Protein AF-A0A945F3Y1-F1 (afdb_monomer)

pLDDT: mean 85.08, std 12.7, range [49.19, 96.81]

Foldseek 3Di:
DPPVVVVVVVVVVVVVVVVVVVVVVVVVVPDDAAEDEDEDQQPPDPPPDPVSVVSLLVVLLVVLVSVVVSVLVVCVVPVPDAAKGWHFYWYAYPVNPDIDTQTHIDGRQLNVLSSDPNSCVVCVVVSSVSSSVSVVVRD

Mean predicted aligned error: 10.05 Å

Secondary structure (DSSP, 8-state):
--SHHHHHHHHHHHHHHHHHHHHHHHHHTS-PPEEEEEEESS-SS---SHHHHHHHHHHHHHHHHHHHHHHHHHHHH-TT--S-EEEEEEEEETTSS-EEEEEEEE-HHHHHHTTSHHHHHHHHHHHHHHHHHHHHHT-

Solvent-accessible surface area (backbone atoms only — not comparable to full-atom values): 8028 Å² total; per-residue (Å²): 138,76,65,65,64,58,54,54,50,50,54,52,51,53,51,50,51,52,52,51,50,54,53,53,54,55,63,68,75,67,78,67,80,48,72,46,80,49,70,34,87,62,74,97,61,85,69,81,43,72,69,52,49,52,50,48,53,56,50,39,53,52,49,25,52,51,52,49,55,51,49,54,52,50,44,69,75,39,78,79,69,72,60,70,46,56,37,40,37,34,41,24,35,76,82,66,82,48,76,48,79,40,77,45,75,41,52,35,69,56,57,60,25,59,76,36,72,67,38,30,72,71,41,49,63,58,54,38,52,56,43,28,54,53,50,66,78,67,111

Radius of gyration: 23.44 Å; Cα contacts (8 Å, |Δi|>4): 138; chains: 1; bounding box: 82×37×42 Å

Structure (mmCIF, N/CA/C/O backbone):
data_AF-A0A945F3Y1-F1
#
_entry.id   AF-A0A945F3Y1-F1
#
loop_
_atom_site.group_PDB
_atom_site.id
_atom_site.type_symbol
_atom_site.label_atom_id
_atom_site.label_alt_id
_atom_site.label_comp_id
_atom_site.label_asym_id
_atom_site.label_entity_id
_atom_site.label_seq_id
_atom_site.pdbx_PDB_ins_code
_atom_site.Cartn_x
_atom_site.Ca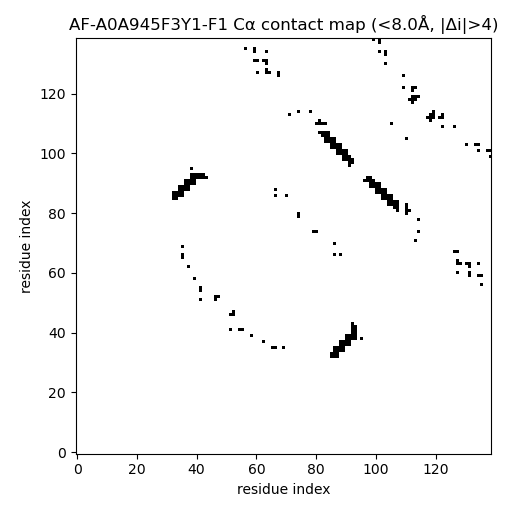rtn_y
_atom_site.Cartn_z
_atom_site.occupancy
_atom_site.B_iso_or_equiv
_atom_site.auth_seq_id
_atom_site.auth_comp_id
_atom_site.auth_asym_id
_atom_site.auth_atom_id
_atom_site.pdbx_PDB_model_num
ATOM 1 N N . MET A 1 1 ? -60.169 -23.697 18.333 1.00 49.19 1 MET A N 1
ATOM 2 C CA . MET A 1 1 ? -59.291 -22.504 18.467 1.00 49.19 1 MET A CA 1
ATOM 3 C C . MET A 1 1 ? -57.777 -22.794 18.587 1.00 49.19 1 MET A C 1
ATOM 5 O O . MET A 1 1 ? -57.032 -21.894 18.944 1.00 49.19 1 MET A O 1
ATOM 9 N N . LYS A 1 2 ? -57.261 -23.991 18.245 1.00 51.34 2 LYS A N 1
ATOM 10 C CA . LYS A 1 2 ? -55.849 -24.371 18.511 1.00 51.34 2 LYS A CA 1
ATOM 11 C C . LYS A 1 2 ? -54.885 -24.220 17.312 1.00 51.34 2 LYS A C 1
ATOM 13 O O . LYS A 1 2 ? -53.676 -24.309 17.493 1.00 51.34 2 LYS A O 1
ATOM 18 N N . ASN A 1 3 ? -55.404 -23.978 16.100 1.00 55.81 3 ASN A N 1
ATOM 19 C CA . ASN A 1 3 ? -54.627 -24.068 14.851 1.00 55.81 3 ASN A CA 1
ATOM 20 C C . ASN A 1 3 ? -53.959 -22.743 14.407 1.00 55.81 3 ASN A C 1
ATOM 22 O O . ASN A 1 3 ? -52.895 -22.758 13.792 1.00 55.81 3 ASN A O 1
ATOM 26 N N . ASN A 1 4 ? -54.517 -21.584 14.786 1.00 58.94 4 ASN A N 1
ATOM 27 C CA . ASN A 1 4 ? -53.983 -20.273 14.375 1.00 58.94 4 ASN A CA 1
ATOM 28 C C . ASN A 1 4 ? -52.629 -19.927 15.020 1.00 58.94 4 ASN A C 1
ATOM 30 O O . ASN A 1 4 ? -51.788 -19.301 14.377 1.00 58.94 4 ASN A O 1
ATOM 34 N N . ASN A 1 5 ? -52.373 -20.374 16.255 1.00 61.00 5 ASN A N 1
ATOM 35 C CA . ASN A 1 5 ? -51.113 -20.068 16.945 1.00 61.00 5 ASN A CA 1
ATOM 36 C C . ASN A 1 5 ? -49.906 -20.798 16.342 1.00 61.00 5 ASN A C 1
ATOM 38 O O . ASN A 1 5 ? -48.830 -20.212 16.258 1.00 61.00 5 ASN A O 1
ATOM 42 N N . ARG A 1 6 ? -50.075 -22.041 15.865 1.00 61.44 6 ARG A N 1
ATOM 43 C CA . ARG A 1 6 ? -48.996 -22.785 15.187 1.00 61.44 6 ARG A CA 1
ATOM 44 C C . ARG A 1 6 ? -48.664 -22.188 13.819 1.00 61.44 6 ARG A C 1
ATOM 46 O O . ARG A 1 6 ? -47.491 -22.051 13.493 1.00 61.44 6 ARG A O 1
ATOM 53 N N . SER A 1 7 ? -49.682 -21.769 13.065 1.00 70.94 7 SER A N 1
ATOM 54 C CA . SER A 1 7 ? -49.510 -21.076 11.779 1.00 70.94 7 SER A CA 1
ATOM 55 C C . SER A 1 7 ? -48.740 -19.757 11.935 1.00 70.94 7 SER A C 1
ATOM 57 O O . SER A 1 7 ? -47.785 -19.503 11.204 1.00 70.94 7 SER A O 1
ATOM 59 N N . ASN A 1 8 ? -49.079 -18.948 12.944 1.00 74.94 8 ASN A N 1
ATOM 60 C CA . ASN A 1 8 ? -48.368 -17.697 13.220 1.00 74.94 8 ASN A CA 1
ATOM 61 C C . ASN A 1 8 ? -46.929 -17.912 13.707 1.00 74.94 8 ASN A C 1
ATOM 63 O O . ASN A 1 8 ? -46.052 -17.121 13.365 1.00 74.94 8 ASN A O 1
ATOM 67 N N . LEU A 1 9 ? -46.669 -18.976 14.472 1.00 83.12 9 LEU A N 1
ATOM 68 C CA . LEU A 1 9 ? -45.312 -19.340 14.882 1.00 83.12 9 LEU A CA 1
ATOM 69 C C . LEU A 1 9 ? -44.455 -19.726 13.666 1.00 83.12 9 LEU A C 1
ATOM 71 O O . LEU A 1 9 ? -43.349 -19.218 13.516 1.00 83.12 9 LEU A O 1
ATOM 75 N N . LEU A 1 10 ? -44.993 -20.550 12.760 1.00 86.19 10 LEU A N 1
ATOM 76 C CA . LEU A 1 10 ? -44.294 -20.976 11.545 1.00 86.19 10 LEU A CA 1
ATOM 77 C C . LEU A 1 10 ? -43.961 -19.783 10.637 1.00 86.19 10 LEU A C 1
ATOM 79 O O . LEU A 1 10 ? -42.833 -19.657 10.176 1.00 86.19 10 LEU A O 1
ATOM 83 N N . LYS A 1 11 ? -44.911 -18.856 10.445 1.00 83.50 11 LYS A N 1
ATOM 84 C CA . LYS A 1 11 ? -44.692 -17.624 9.667 1.00 83.50 11 LYS A CA 1
ATOM 85 C C . LYS A 1 11 ? -43.572 -16.758 10.249 1.00 83.50 11 LYS A C 1
ATOM 87 O O . LYS A 1 11 ? -42.756 -16.239 9.495 1.00 83.50 11 LYS A O 1
ATOM 92 N N . LYS A 1 12 ? -43.503 -16.631 11.579 1.00 87.31 12 LYS A N 1
ATOM 93 C CA . LYS A 1 12 ? -42.428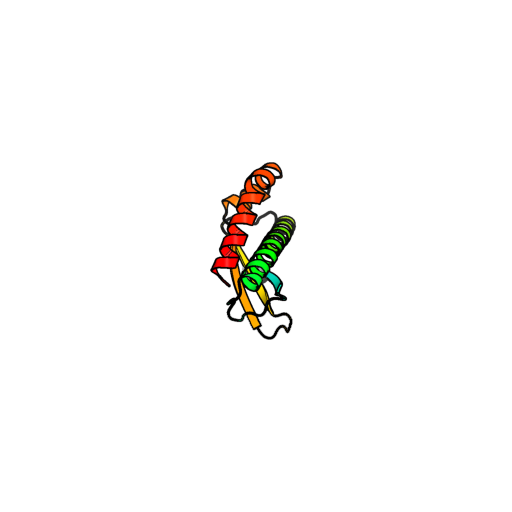 -15.892 12.264 1.00 87.31 12 LYS A CA 1
ATOM 94 C C . LYS A 1 12 ? -41.068 -16.563 12.087 1.00 87.31 12 LYS A C 1
ATOM 96 O O . LYS A 1 12 ? -40.093 -15.866 11.839 1.00 87.31 12 LYS A O 1
ATOM 101 N N . VAL A 1 13 ? -41.009 -17.892 12.175 1.00 89.56 13 VAL A N 1
ATOM 102 C CA . VAL A 1 13 ? -39.772 -18.661 11.962 1.00 89.56 13 VAL A CA 1
ATOM 103 C C . VAL A 1 13 ? -39.287 -18.533 10.518 1.00 89.56 13 VAL A C 1
ATOM 105 O O . VAL A 1 13 ? -38.107 -18.287 10.299 1.00 89.56 13 VAL A O 1
ATOM 108 N N . VAL A 1 14 ? -40.190 -18.622 9.537 1.00 88.00 14 VAL A N 1
ATOM 109 C CA . VAL A 1 14 ? -39.860 -18.434 8.114 1.00 88.00 14 VAL A CA 1
ATOM 110 C C . VAL A 1 14 ? -39.359 -17.014 7.844 1.00 88.00 14 VAL A C 1
ATOM 112 O O . VAL A 1 14 ? -38.366 -16.844 7.144 1.00 88.00 14 VAL A O 1
ATOM 115 N N . LEU A 1 15 ? -39.990 -15.996 8.438 1.00 88.12 15 LEU A N 1
ATOM 116 C CA . LEU A 1 15 ? -39.530 -14.610 8.330 1.00 88.12 15 LEU A CA 1
ATOM 117 C C . LEU A 1 15 ? -38.128 -14.425 8.934 1.00 88.12 15 LEU A C 1
ATOM 119 O O . LEU A 1 15 ? -37.287 -13.768 8.331 1.00 88.12 15 LEU A O 1
ATOM 123 N N . LEU A 1 16 ? -37.862 -15.031 10.094 1.00 88.81 16 LEU A N 1
ATOM 124 C CA . LEU A 1 16 ? -36.544 -15.015 10.738 1.00 88.81 16 LEU A CA 1
ATOM 125 C C . LEU A 1 16 ? -35.475 -15.698 9.880 1.00 88.81 16 LEU A C 1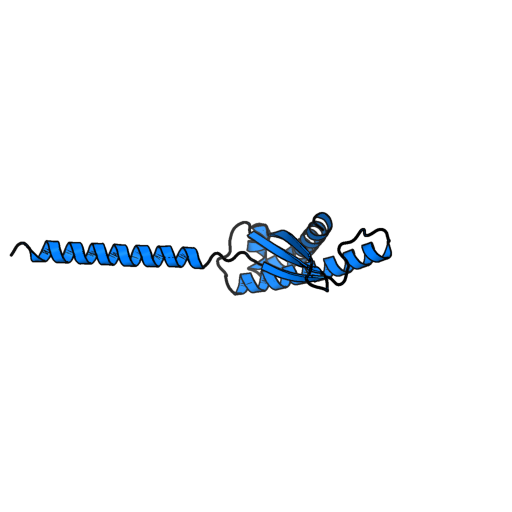
ATOM 127 O O . LEU A 1 16 ? -34.379 -15.166 9.746 1.00 88.81 16 LEU A O 1
ATOM 131 N N . LEU A 1 17 ? -35.805 -16.836 9.268 1.00 88.62 17 LEU A N 1
ATOM 132 C CA . LEU A 1 17 ? -34.927 -17.546 8.336 1.00 88.62 17 LEU A CA 1
ATOM 133 C C . LEU A 1 17 ? -34.612 -16.703 7.099 1.00 88.62 17 LEU A C 1
ATOM 135 O O . LEU A 1 17 ? -33.452 -16.610 6.707 1.00 88.62 17 LEU A O 1
ATOM 139 N N . LEU A 1 18 ? -35.621 -16.042 6.526 1.00 86.00 18 LEU A N 1
ATOM 140 C CA . LEU A 1 18 ? -35.433 -15.132 5.397 1.00 86.00 18 LEU A CA 1
ATOM 141 C C . LEU A 1 18 ? -34.531 -13.953 5.779 1.00 86.00 18 LEU A C 1
ATOM 143 O O . LEU A 1 18 ? -33.571 -13.675 5.069 1.00 86.00 18 LEU A O 1
ATOM 147 N N . LEU A 1 19 ? -34.769 -13.311 6.925 1.00 85.62 19 LEU A N 1
ATOM 148 C CA . LEU A 1 19 ? -33.933 -12.206 7.406 1.00 85.62 19 LEU A CA 1
ATOM 149 C C . LEU A 1 19 ? -32.492 -12.647 7.691 1.00 85.62 19 LEU A C 1
ATOM 151 O O . LEU A 1 19 ? -31.561 -11.960 7.277 1.00 85.62 19 LEU A O 1
ATOM 155 N N . ALA A 1 20 ? -32.301 -13.800 8.338 1.00 83.62 20 ALA A N 1
ATOM 156 C CA . ALA A 1 20 ? -30.978 -14.359 8.600 1.00 83.62 20 ALA A CA 1
ATOM 157 C C . ALA A 1 20 ? -30.240 -14.683 7.295 1.00 83.62 20 ALA A C 1
ATOM 159 O O . ALA A 1 20 ? -29.077 -14.322 7.151 1.00 83.62 20 ALA A O 1
ATOM 160 N N . SER A 1 21 ? -30.927 -15.282 6.315 1.00 78.00 21 SER A N 1
ATOM 161 C CA . SER A 1 21 ? -30.335 -15.587 5.010 1.00 78.00 21 SER A CA 1
ATOM 162 C C . SER A 1 21 ? -29.931 -14.321 4.246 1.00 78.00 21 SER A C 1
ATOM 164 O O . SER A 1 21 ? -28.808 -14.244 3.756 1.00 78.00 21 SER A O 1
ATOM 166 N N . SER A 1 22 ? -30.778 -13.287 4.222 1.00 75.06 22 SER A N 1
ATOM 167 C CA . SER A 1 22 ? -30.469 -11.998 3.590 1.00 75.06 22 SER A CA 1
ATOM 168 C C . SER A 1 22 ? -29.308 -11.279 4.280 1.00 75.06 22 SER A C 1
ATOM 170 O O . SER A 1 22 ? -28.458 -10.697 3.609 1.00 75.06 22 SER A O 1
ATOM 172 N N . PHE A 1 23 ? -29.237 -11.349 5.614 1.00 74.06 23 PHE A N 1
ATOM 173 C CA . PHE A 1 23 ? -28.124 -10.794 6.383 1.00 74.06 23 PHE A CA 1
ATOM 174 C C . PHE A 1 23 ? -26.812 -11.530 6.084 1.00 74.06 23 PHE A C 1
ATOM 176 O O . PHE A 1 23 ? -25.792 -10.885 5.852 1.00 74.06 23 PHE A O 1
ATOM 183 N N . SER A 1 24 ? -26.841 -12.865 6.004 1.00 66.88 24 SER A N 1
ATOM 184 C CA . SER A 1 24 ? -25.683 -13.671 5.606 1.00 66.88 24 SER A CA 1
ATOM 185 C C . SER A 1 24 ? -25.216 -13.347 4.187 1.00 66.88 24 SER A C 1
ATOM 187 O O . SER A 1 24 ? -24.031 -13.098 3.997 1.00 66.88 24 SER A O 1
ATOM 189 N N . TYR A 1 25 ? -26.121 -13.283 3.202 1.00 61.19 25 TYR A N 1
ATOM 190 C CA . TYR A 1 25 ? -25.763 -12.931 1.820 1.00 61.19 25 TYR A CA 1
ATOM 191 C C . TYR A 1 25 ? -25.148 -11.532 1.709 1.00 61.19 25 TYR A C 1
ATOM 193 O O . TYR A 1 25 ? -24.173 -11.363 0.979 1.00 61.19 25 TYR A O 1
ATOM 201 N N . GLY A 1 26 ? -25.655 -10.559 2.476 1.00 59.12 26 GLY A N 1
ATOM 202 C CA . GLY A 1 26 ? -25.073 -9.220 2.549 1.00 59.12 26 GLY A CA 1
ATOM 203 C C . GLY A 1 26 ? -23.601 -9.252 2.963 1.00 59.12 26 GLY A C 1
ATOM 204 O O . GLY A 1 26 ? -22.781 -8.630 2.299 1.00 59.12 26 GLY A O 1
ATOM 205 N N . GLN A 1 27 ? -23.238 -10.036 3.983 1.00 54.56 27 GLN A N 1
ATOM 206 C CA . GLN A 1 27 ? -21.850 -10.146 4.461 1.00 54.56 27 GLN A CA 1
ATOM 207 C C . GLN A 1 27 ? -20.885 -10.708 3.396 1.00 54.56 27 GLN A C 1
ATOM 209 O O . GLN A 1 27 ? -19.734 -10.284 3.336 1.00 54.56 27 GLN A O 1
ATOM 214 N N . PHE A 1 28 ? -21.343 -11.610 2.518 1.00 52.94 28 PHE A N 1
ATOM 215 C CA . PHE A 1 28 ? -20.492 -12.218 1.484 1.00 52.94 28 PHE A CA 1
ATOM 216 C C . PHE A 1 28 ? -20.196 -11.294 0.293 1.00 52.94 28 PHE A C 1
ATOM 218 O O . PHE A 1 28 ? -19.165 -11.452 -0.354 1.00 52.94 28 PHE A O 1
ATOM 225 N N . THR A 1 29 ? -21.050 -10.309 -0.001 1.00 50.47 29 THR A N 1
ATOM 226 C CA . THR A 1 29 ? -20.863 -9.404 -1.152 1.00 50.47 29 THR A CA 1
ATOM 227 C C . THR A 1 29 ? -19.892 -8.238 -0.920 1.00 50.47 29 THR A C 1
ATOM 229 O O . THR A 1 29 ? -19.571 -7.536 -1.878 1.00 50.47 29 THR A O 1
ATOM 232 N N . PHE A 1 30 ? -19.403 -8.017 0.308 1.00 52.06 30 PHE A N 1
ATOM 233 C CA . PHE A 1 30 ? -18.578 -6.841 0.641 1.00 52.06 30 PHE A CA 1
ATOM 234 C C . PHE A 1 30 ? -17.068 -7.089 0.708 1.00 52.06 30 PHE A C 1
ATOM 236 O O . PHE A 1 30 ? -16.314 -6.119 0.752 1.00 52.06 30 PHE A O 1
ATOM 243 N N . PHE A 1 31 ? -16.596 -8.339 0.689 1.00 58.84 31 PHE A N 1
ATOM 244 C CA . PHE A 1 31 ? -15.157 -8.605 0.737 1.00 58.84 31 PHE A CA 1
ATOM 245 C C . PHE A 1 31 ? -14.544 -8.522 -0.665 1.00 58.84 31 PHE A C 1
ATOM 247 O O . PHE A 1 31 ? -14.269 -9.535 -1.308 1.00 58.84 31 PHE A O 1
ATOM 254 N N . LYS A 1 32 ? -14.362 -7.297 -1.168 1.00 70.12 32 LYS A N 1
ATOM 255 C CA . LYS A 1 32 ? -13.435 -7.062 -2.278 1.00 70.12 32 LYS A CA 1
ATOM 256 C C . LYS A 1 32 ? -12.023 -6.902 -1.713 1.00 70.12 32 LYS A C 1
ATOM 258 O O . LYS A 1 32 ? -11.866 -6.167 -0.738 1.00 70.12 32 LYS A O 1
ATOM 263 N N . PRO A 1 33 ? -11.012 -7.571 -2.291 1.00 79.56 33 PRO A N 1
ATOM 264 C CA . PRO A 1 33 ? -9.632 -7.307 -1.920 1.00 79.56 33 PRO A CA 1
ATOM 265 C C . PRO A 1 33 ? -9.287 -5.847 -2.233 1.00 79.56 33 PRO A C 1
ATOM 267 O O . PRO A 1 33 ? -9.773 -5.281 -3.214 1.00 79.56 33 PRO A O 1
ATOM 270 N N . TYR A 1 34 ? -8.451 -5.244 -1.394 1.00 89.25 34 TYR A N 1
ATOM 271 C CA . TYR A 1 34 ? -7.879 -3.932 -1.670 1.00 89.25 34 TYR A CA 1
ATOM 272 C C . TYR A 1 34 ? -6.938 -4.055 -2.867 1.00 89.25 34 TYR A C 1
ATOM 274 O O . TYR A 1 34 ? -6.028 -4.879 -2.844 1.00 89.25 34 TYR A O 1
ATOM 282 N N . GLU A 1 35 ? -7.166 -3.270 -3.913 1.00 92.81 35 GLU A N 1
ATOM 283 C CA . GLU A 1 35 ? -6.476 -3.376 -5.199 1.00 92.81 35 GLU A CA 1
ATOM 284 C C . GLU A 1 35 ? -6.080 -1.992 -5.701 1.00 92.81 35 GLU A C 1
ATOM 286 O O . GLU A 1 35 ? -6.919 -1.097 -5.811 1.00 92.81 35 GLU A O 1
ATOM 291 N N . VAL A 1 36 ? -4.801 -1.840 -6.040 1.00 92.81 36 VAL A N 1
ATOM 292 C CA . VAL A 1 36 ? -4.260 -0.647 -6.695 1.00 92.81 36 VAL A CA 1
ATOM 293 C C . VAL A 1 36 ? -3.583 -1.080 -7.989 1.00 92.81 36 VAL A C 1
ATOM 295 O O . VAL A 1 36 ? -2.766 -1.997 -7.994 1.00 92.81 36 VAL A O 1
ATOM 298 N N . GLU A 1 37 ? -3.964 -0.454 -9.098 1.00 91.81 37 GLU A N 1
ATOM 299 C CA . GLU A 1 37 ? -3.447 -0.780 -10.425 1.00 91.81 37 GLU A CA 1
ATOM 300 C C . GLU A 1 37 ? -2.605 0.369 -10.963 1.00 91.81 37 GLU A C 1
ATOM 302 O O . GLU A 1 37 ? -3.062 1.513 -10.990 1.00 91.81 37 GLU A O 1
ATOM 307 N N . VAL A 1 38 ? -1.403 0.052 -11.435 1.00 89.19 38 VAL A N 1
ATOM 308 C CA . VAL A 1 38 ? -0.481 1.032 -12.010 1.00 89.19 38 VAL A CA 1
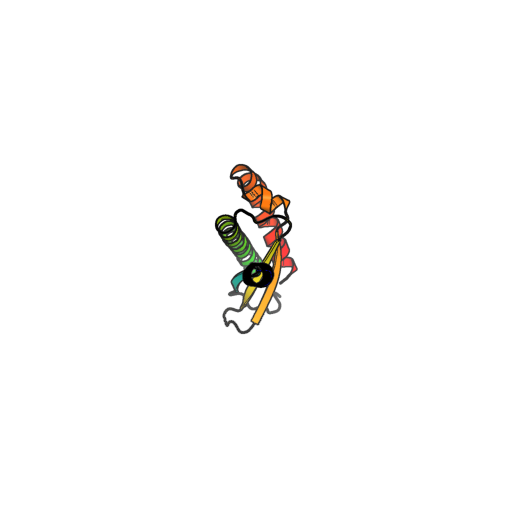ATOM 309 C C . VAL A 1 38 ? 0.157 0.465 -13.276 1.00 89.19 38 VAL A C 1
ATOM 311 O O . VAL A 1 38 ? 0.199 -0.748 -13.495 1.00 89.19 38 VAL A O 1
ATOM 314 N N . THR A 1 39 ? 0.617 1.349 -14.155 1.00 86.56 39 THR A N 1
ATOM 315 C CA . THR A 1 39 ? 1.317 0.969 -15.390 1.00 86.56 39 THR A CA 1
ATOM 316 C C . THR A 1 39 ? 2.771 1.404 -15.268 1.00 86.56 39 THR A C 1
ATOM 318 O O . THR A 1 39 ? 3.019 2.556 -14.931 1.00 86.56 39 THR A O 1
ATOM 321 N N . SER A 1 40 ? 3.708 0.488 -15.512 1.00 80.69 40 SER A N 1
ATOM 322 C CA . SER A 1 40 ? 5.139 0.786 -15.571 1.00 80.69 40 SER A CA 1
ATOM 323 C C . SER A 1 40 ? 5.568 1.029 -17.007 1.00 80.69 40 SER A C 1
ATOM 325 O O . SER A 1 40 ? 5.223 0.266 -17.921 1.00 80.69 40 SER A O 1
ATOM 327 N N . ASP A 1 41 ? 6.367 2.073 -17.189 1.00 72.94 41 ASP A N 1
ATOM 328 C CA . ASP A 1 41 ? 7.019 2.355 -18.461 1.00 72.94 41 ASP A CA 1
ATOM 329 C C . ASP A 1 41 ? 8.310 1.537 -18.630 1.00 72.94 41 ASP A C 1
ATOM 331 O O . ASP A 1 41 ? 8.827 1.410 -19.747 1.00 72.94 41 ASP A O 1
ATOM 335 N N . ILE A 1 42 ? 8.798 0.906 -17.555 1.00 71.00 42 ILE A N 1
ATOM 336 C CA . ILE A 1 42 ? 9.958 0.018 -17.580 1.00 71.00 42 ILE A CA 1
ATOM 337 C C . ILE A 1 42 ? 9.531 -1.374 -18.065 1.00 71.00 42 ILE A C 1
ATOM 339 O O . ILE A 1 42 ? 8.626 -2.002 -17.508 1.00 71.00 42 ILE A O 1
ATOM 343 N N . PRO A 1 43 ? 10.184 -1.917 -19.106 1.00 64.25 43 PRO A N 1
ATOM 344 C CA . PRO A 1 43 ? 9.941 -3.290 -19.514 1.00 64.25 43 PRO A CA 1
ATOM 345 C C . PRO A 1 43 ? 10.382 -4.256 -18.405 1.00 64.25 43 PRO A C 1
ATOM 347 O O . PRO A 1 43 ? 11.502 -4.157 -17.914 1.00 64.25 43 PRO A O 1
ATOM 350 N N . PHE A 1 44 ? 9.549 -5.257 -18.090 1.00 63.69 44 PHE A N 1
ATOM 351 C CA . PHE A 1 44 ? 9.846 -6.367 -17.158 1.00 63.69 44 PHE A CA 1
ATOM 352 C C . PHE A 1 44 ? 10.958 -7.329 -17.650 1.00 63.69 44 PHE A C 1
ATOM 354 O O . PHE A 1 44 ? 10.856 -8.549 -17.501 1.00 63.69 44 PHE A O 1
ATOM 361 N N . GLY A 1 45 ? 11.957 -6.818 -18.370 1.00 62.34 45 GLY A N 1
ATOM 362 C CA . GLY A 1 45 ? 13.119 -7.552 -18.860 1.00 62.34 45 GLY A CA 1
ATOM 363 C C . GLY A 1 45 ? 14.280 -7.508 -17.869 1.00 62.34 45 GLY A C 1
ATOM 364 O O . GLY A 1 45 ? 14.192 -6.903 -16.807 1.00 62.34 45 GLY A O 1
ATOM 365 N N . SER A 1 46 ? 15.393 -8.153 -18.218 1.00 57.22 46 SER A N 1
ATOM 366 C CA . SER A 1 46 ? 16.591 -8.141 -17.380 1.00 57.22 46 SER A CA 1
ATOM 367 C C . SER A 1 46 ? 17.127 -6.711 -17.236 1.00 57.22 46 SER A C 1
ATOM 369 O O . SER A 1 46 ? 17.601 -6.137 -18.217 1.00 57.22 46 SER A O 1
ATOM 371 N N . LEU A 1 47 ? 17.073 -6.164 -16.018 1.00 62.72 47 LEU A N 1
ATOM 372 C CA . LEU A 1 47 ? 17.617 -4.857 -15.620 1.00 62.72 47 LEU A CA 1
ATOM 373 C C . LEU A 1 47 ? 19.154 -4.899 -15.588 1.00 62.72 47 LEU A C 1
ATOM 375 O O . LEU A 1 47 ? 19.790 -4.775 -14.540 1.00 62.72 47 LEU A O 1
ATOM 379 N N . THR A 1 48 ? 19.767 -5.168 -16.739 1.00 64.75 48 THR A N 1
ATOM 380 C CA . THR A 1 48 ? 21.218 -5.366 -16.863 1.00 64.75 48 THR A CA 1
ATOM 381 C C . THR A 1 48 ? 21.995 -4.059 -16.818 1.00 64.75 48 THR A C 1
ATOM 383 O O . THR A 1 48 ? 23.210 -4.094 -16.643 1.00 64.75 48 THR A O 1
ATOM 386 N N . SER A 1 49 ? 21.325 -2.917 -17.004 1.00 75.44 49 SER A N 1
ATOM 387 C CA . SER A 1 49 ? 21.958 -1.602 -16.959 1.00 75.44 49 SER A CA 1
ATOM 388 C C . SER A 1 49 ? 21.677 -0.886 -15.637 1.00 75.44 49 SER A C 1
ATOM 390 O O . SER A 1 49 ? 20.577 -0.953 -15.090 1.00 75.44 49 SER A O 1
ATOM 392 N N . GLU A 1 50 ? 22.675 -0.151 -15.149 1.00 79.19 50 GLU A N 1
ATOM 393 C CA . GLU A 1 50 ? 22.554 0.729 -13.980 1.00 79.19 50 GLU A CA 1
ATOM 394 C C . GLU A 1 50 ? 21.446 1.779 -14.174 1.00 79.19 50 GLU A C 1
ATOM 396 O O . GLU A 1 50 ? 20.703 2.092 -13.248 1.00 79.19 50 GLU A O 1
ATOM 401 N N . ILE A 1 51 ? 21.272 2.265 -15.407 1.00 81.88 51 ILE A N 1
ATOM 402 C CA . ILE A 1 51 ? 20.230 3.235 -15.766 1.00 81.88 51 ILE A CA 1
ATOM 403 C C . ILE A 1 51 ? 18.834 2.642 -15.550 1.00 81.88 51 ILE A C 1
ATOM 405 O O . ILE A 1 51 ? 17.951 3.327 -15.034 1.00 81.88 51 ILE A O 1
ATOM 409 N N . ASP A 1 52 ? 18.623 1.380 -15.923 1.00 80.75 52 ASP A N 1
ATOM 410 C CA . ASP A 1 52 ? 17.326 0.724 -15.749 1.00 80.75 52 ASP A CA 1
ATOM 411 C C . ASP A 1 52 ? 17.034 0.449 -14.269 1.00 80.75 52 ASP A C 1
ATOM 413 O O . ASP A 1 52 ? 15.902 0.632 -13.825 1.00 80.75 52 ASP A O 1
ATOM 417 N N . GLN A 1 53 ? 18.056 0.105 -13.480 1.00 81.88 53 GLN A N 1
ATOM 418 C CA . GLN A 1 53 ? 17.928 -0.049 -12.026 1.00 81.88 53 GLN A CA 1
ATOM 419 C C . GLN A 1 53 ? 17.590 1.282 -11.338 1.00 81.88 53 GLN A C 1
ATOM 421 O O . GLN A 1 53 ? 16.708 1.327 -10.481 1.00 81.88 53 GLN A O 1
ATOM 426 N N . MET A 1 54 ? 18.230 2.383 -11.748 1.00 85.69 54 MET A N 1
ATOM 427 C CA . MET A 1 54 ? 17.904 3.724 -11.249 1.00 85.69 54 MET A CA 1
ATOM 428 C C . MET A 1 54 ? 16.470 4.129 -11.602 1.00 85.69 54 MET A C 1
ATOM 430 O O . MET A 1 54 ? 15.752 4.646 -10.748 1.00 85.69 54 MET A O 1
ATOM 434 N N . ARG A 1 55 ? 16.031 3.877 -12.841 1.00 86.62 55 ARG A N 1
ATOM 435 C CA . ARG A 1 55 ? 14.648 4.144 -13.267 1.00 86.62 55 ARG A CA 1
ATOM 436 C C . ARG A 1 55 ? 13.647 3.344 -12.446 1.00 86.62 55 ARG A C 1
ATOM 438 O O . ARG A 1 55 ? 12.672 3.927 -11.983 1.00 86.62 55 ARG A O 1
ATOM 445 N N . LEU A 1 56 ? 13.915 2.058 -12.210 1.00 88.00 56 LEU A N 1
ATOM 446 C CA . LEU A 1 56 ? 13.047 1.221 -11.383 1.00 88.00 56 LEU A CA 1
ATOM 447 C C . LEU A 1 56 ? 12.945 1.766 -9.960 1.00 88.00 56 LEU A C 1
ATOM 449 O O . LEU A 1 56 ? 11.844 1.859 -9.430 1.00 88.00 56 LEU A O 1
ATOM 453 N N . GLY A 1 57 ? 14.066 2.176 -9.363 1.00 88.94 57 GLY A N 1
ATOM 454 C CA . GLY A 1 57 ? 14.061 2.810 -8.046 1.00 88.94 57 GLY A CA 1
ATOM 455 C C . GLY A 1 57 ? 13.188 4.070 -8.006 1.00 88.94 57 GLY A C 1
ATOM 456 O O . GLY A 1 57 ? 12.408 4.252 -7.074 1.00 88.94 57 GLY A O 1
ATOM 457 N N . LEU A 1 58 ? 13.254 4.917 -9.037 1.00 90.62 58 LEU A N 1
ATOM 458 C CA . LEU A 1 58 ? 12.413 6.116 -9.125 1.00 90.62 58 LEU A CA 1
ATOM 459 C C . LEU A 1 58 ? 10.924 5.780 -9.300 1.00 90.62 58 LEU A C 1
ATOM 461 O O . LEU A 1 58 ? 10.086 6.402 -8.648 1.00 90.62 58 LEU A O 1
ATOM 465 N N . GLU A 1 59 ? 10.581 4.796 -10.135 1.00 91.81 59 GLU A N 1
ATOM 466 C CA . GLU A 1 59 ? 9.189 4.353 -10.290 1.00 91.81 59 GLU A CA 1
ATOM 467 C C . GLU A 1 59 ? 8.658 3.711 -9.001 1.00 91.81 59 GLU A C 1
ATOM 469 O O . GLU A 1 59 ? 7.573 4.064 -8.543 1.00 91.81 59 GLU A O 1
ATOM 474 N N . ALA A 1 60 ? 9.448 2.868 -8.332 1.00 92.19 60 ALA A N 1
ATOM 475 C CA . ALA A 1 60 ? 9.069 2.248 -7.064 1.00 92.19 60 ALA A CA 1
ATOM 476 C C . ALA A 1 60 ? 8.804 3.272 -5.950 1.00 92.19 60 ALA A C 1
ATOM 478 O O . ALA A 1 60 ? 7.885 3.092 -5.141 1.00 92.19 60 ALA A O 1
ATOM 479 N N . GLN A 1 61 ? 9.548 4.383 -5.918 1.00 93.31 61 GLN A N 1
ATOM 480 C CA . GLN A 1 61 ? 9.248 5.498 -5.014 1.00 93.31 61 GLN A CA 1
ATOM 481 C C . GLN A 1 61 ? 7.871 6.108 -5.304 1.00 93.31 61 GLN A C 1
ATOM 483 O O . GLN A 1 61 ? 7.106 6.372 -4.375 1.00 93.31 61 GLN A O 1
ATOM 488 N N . GLN A 1 62 ? 7.525 6.303 -6.580 1.00 94.06 62 GLN A N 1
ATOM 489 C CA . GLN A 1 62 ? 6.215 6.830 -6.975 1.00 94.06 62 GLN A CA 1
ATOM 490 C C . GLN A 1 62 ? 5.089 5.851 -6.634 1.00 94.06 62 GLN A C 1
ATOM 492 O O . GLN A 1 62 ? 4.093 6.253 -6.030 1.00 94.06 62 GLN A O 1
ATOM 497 N N . TRP A 1 63 ? 5.272 4.563 -6.922 1.00 95.06 63 TRP A N 1
ATOM 498 C CA . TRP A 1 63 ? 4.305 3.515 -6.597 1.00 95.06 63 TRP A CA 1
ATOM 499 C C . TRP A 1 63 ? 4.022 3.424 -5.101 1.00 95.06 63 TRP A C 1
ATOM 501 O O . TRP A 1 63 ? 2.870 3.289 -4.697 1.00 95.06 63 TRP A O 1
ATOM 511 N N . SER A 1 64 ? 5.045 3.579 -4.260 1.00 96.06 64 SER A N 1
ATOM 512 C CA . SER A 1 64 ? 4.877 3.593 -2.801 1.00 96.06 64 SER A CA 1
ATOM 513 C C . SER A 1 64 ? 3.941 4.722 -2.349 1.00 96.06 64 SER A C 1
ATOM 515 O O . SER A 1 64 ? 3.088 4.536 -1.478 1.00 96.06 64 SER A O 1
ATOM 517 N N . VAL A 1 65 ? 4.033 5.888 -2.995 1.00 95.88 65 VAL A N 1
ATOM 518 C CA . VAL A 1 65 ? 3.124 7.018 -2.754 1.00 95.88 65 VAL A CA 1
ATOM 519 C C . VAL A 1 65 ? 1.709 6.722 -3.260 1.00 95.88 65 VAL A C 1
ATOM 521 O O . VAL A 1 65 ? 0.734 7.121 -2.620 1.00 95.88 65 VAL A O 1
ATOM 524 N N . GLU A 1 66 ? 1.560 6.029 -4.387 1.00 95.44 66 GLU A N 1
ATOM 525 C CA . GLU A 1 66 ? 0.250 5.619 -4.911 1.00 95.44 66 GLU A CA 1
ATOM 526 C C . GLU A 1 66 ? -0.446 4.610 -3.994 1.00 95.44 66 GLU A C 1
ATOM 528 O O . GLU A 1 66 ? -1.626 4.787 -3.681 1.00 95.44 66 GLU A O 1
ATOM 533 N N . VAL A 1 67 ? 0.296 3.625 -3.478 1.00 96.56 67 VAL A N 1
ATOM 534 C CA . VAL A 1 67 ? -0.184 2.676 -2.464 1.00 96.56 67 VAL A CA 1
ATOM 535 C C . VAL A 1 67 ? -0.669 3.424 -1.220 1.00 96.56 67 VAL A C 1
ATOM 537 O O . VAL A 1 67 ? -1.770 3.155 -0.738 1.00 96.56 67 VAL A O 1
ATOM 540 N N . LEU A 1 68 ? 0.096 4.409 -0.731 1.00 96.19 68 LEU A N 1
ATOM 541 C CA . LEU A 1 68 ? -0.314 5.227 0.414 1.00 96.19 68 LEU A CA 1
ATOM 542 C C . LEU A 1 68 ? -1.615 5.994 0.140 1.00 96.19 68 LEU A C 1
ATOM 544 O O . LEU A 1 68 ? -2.549 5.936 0.941 1.00 96.19 68 LEU A O 1
ATOM 548 N N . LYS A 1 69 ? -1.698 6.711 -0.987 1.00 95.56 69 LYS A N 1
ATOM 549 C CA . LYS A 1 69 ? -2.893 7.489 -1.364 1.00 95.56 69 LYS A CA 1
ATOM 550 C C . LYS A 1 69 ? -4.132 6.605 -1.467 1.00 95.56 69 LYS A C 1
ATOM 552 O O . LYS A 1 69 ? -5.203 6.977 -0.977 1.00 95.56 69 LYS A O 1
ATOM 557 N N . TYR A 1 70 ? -3.978 5.443 -2.095 1.00 95.38 70 TYR A N 1
ATOM 558 C CA . TYR A 1 70 ? -5.034 4.449 -2.193 1.00 95.38 70 TYR A CA 1
ATOM 559 C C . TYR A 1 70 ? -5.475 3.991 -0.799 1.00 95.38 70 TYR A C 1
ATOM 561 O O . TYR A 1 70 ? -6.660 4.057 -0.472 1.00 95.38 70 TYR A O 1
ATOM 569 N N . TRP A 1 71 ? -4.522 3.618 0.056 1.00 94.69 71 TRP A N 1
ATOM 570 C CA . TRP A 1 71 ? -4.815 3.126 1.397 1.00 94.69 71 TRP A CA 1
ATOM 571 C C . TRP A 1 71 ? -5.563 4.147 2.261 1.00 94.69 71 TRP A C 1
ATOM 573 O O . TRP A 1 71 ? -6.575 3.818 2.880 1.00 94.69 71 TRP A O 1
ATOM 583 N N . LEU A 1 72 ? -5.127 5.410 2.246 1.00 93.62 72 LEU A N 1
ATOM 584 C CA . LEU A 1 72 ? -5.811 6.497 2.952 1.00 93.62 72 LEU A CA 1
ATOM 585 C C . LEU A 1 72 ? -7.253 6.675 2.460 1.00 93.62 72 LEU A C 1
ATOM 587 O O . LE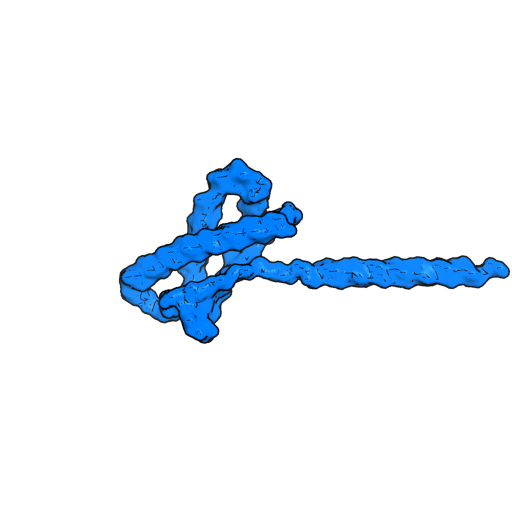U A 1 72 ? -8.165 6.873 3.263 1.00 93.62 72 LEU A O 1
ATOM 591 N N . THR A 1 73 ? -7.470 6.558 1.150 1.00 93.38 73 THR A N 1
ATOM 592 C CA . THR A 1 73 ? -8.804 6.649 0.546 1.00 93.38 73 THR A CA 1
ATOM 593 C C . THR A 1 73 ? -9.715 5.511 1.019 1.00 93.38 73 THR A C 1
ATOM 595 O O . THR A 1 73 ? -10.880 5.743 1.346 1.00 93.38 73 THR A O 1
ATOM 598 N N . GLU A 1 74 ? -9.203 4.283 1.105 1.00 91.69 74 GLU A N 1
ATOM 599 C CA . GLU A 1 74 ? -9.974 3.136 1.598 1.00 91.69 74 GLU A CA 1
ATOM 600 C C . GLU A 1 74 ? -10.283 3.237 3.096 1.00 91.69 74 GLU A C 1
ATOM 602 O O . GLU A 1 74 ? -11.410 2.961 3.513 1.00 91.69 74 GLU A O 1
ATOM 607 N N . MET A 1 75 ? -9.345 3.739 3.904 1.00 90.06 75 MET A N 1
ATOM 608 C CA . MET A 1 75 ? -9.589 4.009 5.325 1.00 90.06 75 MET A CA 1
ATOM 609 C C . MET A 1 75 ? -10.656 5.085 5.558 1.00 90.06 75 MET A C 1
ATOM 611 O O . MET A 1 75 ? -11.427 4.985 6.512 1.00 90.06 75 MET A O 1
ATOM 615 N N . GLN A 1 76 ? -10.742 6.092 4.683 1.00 88.75 76 GLN A N 1
ATOM 616 C CA . GLN A 1 76 ? -11.804 7.102 4.739 1.00 88.75 76 GLN A CA 1
ATOM 617 C C . GLN A 1 76 ? -13.178 6.518 4.391 1.00 88.75 76 GLN A C 1
ATOM 619 O O . GLN A 1 76 ? -14.173 6.863 5.028 1.00 88.75 76 GLN A O 1
ATOM 624 N N . LYS A 1 77 ? -13.246 5.618 3.401 1.00 89.62 77 LYS A N 1
ATOM 625 C CA . LYS A 1 77 ? -14.493 4.936 3.015 1.00 89.62 77 LYS A CA 1
ATOM 626 C C . LYS A 1 77 ? -14.950 3.929 4.068 1.00 89.62 77 LYS A C 1
ATOM 628 O O . LYS A 1 77 ? -16.152 3.747 4.254 1.00 89.62 77 LYS A O 1
ATOM 633 N N . ASN A 1 78 ? -14.007 3.270 4.738 1.00 87.19 78 ASN A N 1
ATOM 634 C CA . ASN A 1 78 ? -14.280 2.232 5.720 1.00 87.19 78 ASN A CA 1
ATOM 635 C C . ASN A 1 78 ? -13.518 2.488 7.039 1.00 87.19 78 ASN A C 1
ATOM 637 O O . ASN A 1 78 ? -12.438 1.938 7.266 1.00 87.19 78 ASN A O 1
ATOM 641 N N . PRO A 1 79 ? -14.093 3.270 7.971 1.00 81.81 79 PRO A N 1
ATOM 642 C CA . PRO A 1 79 ? -13.431 3.604 9.238 1.00 81.81 79 PRO A CA 1
ATOM 643 C C . PRO A 1 79 ? -13.270 2.401 10.191 1.00 81.81 79 PRO A C 1
ATOM 645 O O . PRO A 1 79 ? -12.513 2.459 11.170 1.00 81.81 79 PRO A O 1
ATOM 648 N N . PHE A 1 80 ? -13.954 1.287 9.913 1.00 85.81 80 PHE A N 1
ATOM 649 C CA . PHE A 1 80 ? -13.957 0.082 10.743 1.00 85.81 80 PHE A CA 1
ATOM 650 C C . PHE A 1 80 ? -12.885 -0.944 10.351 1.00 85.81 80 PHE A C 1
ATOM 652 O O . PHE A 1 80 ? -12.815 -2.007 10.968 1.00 85.81 80 PHE A O 1
ATOM 659 N N . ILE A 1 81 ? -12.014 -0.632 9.382 1.00 87.12 81 ILE A N 1
ATOM 660 C CA . ILE A 1 81 ? -10.857 -1.478 9.052 1.00 87.12 81 ILE A CA 1
ATOM 661 C C . ILE A 1 81 ? -10.000 -1.682 10.309 1.00 87.12 81 ILE A C 1
ATOM 663 O O . ILE A 1 81 ? -9.675 -0.731 11.026 1.00 87.12 81 ILE A O 1
ATOM 667 N N . THR A 1 82 ? -9.662 -2.934 10.597 1.00 87.88 82 THR A N 1
ATOM 668 C CA . THR A 1 82 ? -8.876 -3.360 11.765 1.00 87.88 82 THR A CA 1
ATOM 669 C C . THR A 1 82 ? -8.027 -4.577 11.409 1.00 87.88 82 THR A C 1
ATOM 671 O O . THR A 1 82 ? -8.285 -5.227 10.398 1.00 87.88 82 THR A O 1
ATOM 674 N N . GLY A 1 83 ? -7.023 -4.891 12.230 1.00 90.94 83 GLY A N 1
ATOM 675 C CA . GLY A 1 83 ? -6.116 -6.013 11.982 1.00 90.94 83 GLY A CA 1
ATOM 676 C C . GLY A 1 83 ? -5.161 -5.788 10.809 1.00 90.94 83 GLY A C 1
ATOM 677 O O . GLY A 1 83 ? -5.113 -4.704 10.223 1.00 90.94 83 GLY A O 1
ATOM 678 N N . ASP A 1 84 ? -4.397 -6.830 10.489 1.00 92.94 84 ASP A N 1
ATOM 679 C CA . ASP A 1 84 ? -3.498 -6.841 9.339 1.00 92.94 84 ASP A CA 1
ATOM 680 C C . ASP A 1 84 ? -4.290 -6.902 8.033 1.00 92.94 84 ASP A C 1
ATOM 682 O O . ASP A 1 84 ? -5.250 -7.662 7.890 1.00 92.94 84 ASP A O 1
ATOM 686 N N . GLN A 1 85 ? -3.862 -6.100 7.067 1.00 93.06 85 GLN A N 1
ATOM 687 C CA . GLN A 1 85 ? -4.493 -5.974 5.761 1.00 93.06 85 GLN A CA 1
ATOM 688 C C . GLN A 1 85 ? -3.471 -6.219 4.657 1.00 93.06 85 GLN A C 1
ATOM 690 O O . GLN A 1 85 ? -2.261 -6.254 4.889 1.00 93.06 85 GLN A O 1
ATOM 695 N N . LYS A 1 86 ? -3.963 -6.431 3.439 1.00 94.31 86 LYS A N 1
ATOM 696 C CA . LYS A 1 86 ? -3.124 -6.591 2.250 1.00 94.31 86 LYS A CA 1
ATOM 697 C C . LYS A 1 86 ? -3.710 -5.780 1.113 1.00 94.31 86 LYS A C 1
ATOM 699 O O . LYS A 1 86 ? -4.907 -5.883 0.856 1.00 94.31 86 LYS A O 1
ATOM 704 N N . ILE A 1 87 ? -2.856 -5.017 0.445 1.00 95.19 87 ILE A N 1
ATOM 705 C CA . ILE A 1 87 ? -3.172 -4.302 -0.785 1.00 95.19 87 ILE A CA 1
ATOM 706 C C . ILE A 1 87 ? -2.537 -5.086 -1.930 1.00 95.19 87 ILE A C 1
ATOM 708 O O . ILE A 1 87 ? -1.325 -5.271 -1.971 1.00 95.19 87 ILE A O 1
ATOM 712 N N . ASN A 1 88 ? -3.345 -5.561 -2.865 1.00 95.69 88 ASN A N 1
ATOM 713 C CA . ASN A 1 88 ? -2.867 -6.170 -4.095 1.00 95.69 88 ASN A CA 1
ATOM 714 C C . ASN A 1 88 ? -2.405 -5.054 -5.038 1.00 95.69 88 ASN A C 1
ATOM 716 O O . ASN A 1 88 ? -3.222 -4.410 -5.698 1.00 95.69 88 ASN A O 1
ATOM 720 N N . PHE A 1 89 ? -1.098 -4.822 -5.084 1.00 95.81 89 PHE A N 1
ATOM 721 C CA . PHE A 1 89 ? -0.478 -3.916 -6.037 1.00 95.81 89 PHE A CA 1
ATOM 722 C C . PHE A 1 89 ? -0.314 -4.633 -7.376 1.00 95.81 89 PHE A C 1
ATOM 724 O O . PHE A 1 89 ? 0.344 -5.669 -7.471 1.00 95.81 89 PHE A O 1
ATOM 731 N N . ILE A 1 90 ? -0.974 -4.117 -8.405 1.00 93.25 90 ILE A N 1
ATOM 732 C CA . ILE A 1 90 ? -1.038 -4.717 -9.730 1.00 93.25 90 ILE A CA 1
ATOM 733 C C . ILE A 1 90 ? -0.259 -3.828 -10.692 1.00 93.25 90 ILE A C 1
ATOM 735 O O . ILE A 1 90 ? -0.680 -2.717 -11.009 1.00 93.25 90 ILE A O 1
ATOM 739 N N . LEU A 1 91 ? 0.856 -4.356 -11.183 1.00 90.88 91 LEU A N 1
ATOM 740 C CA . LEU A 1 91 ? 1.751 -3.679 -12.106 1.00 90.88 91 LEU A CA 1
ATOM 741 C C . LEU A 1 91 ? 1.533 -4.210 -13.521 1.00 90.88 91 LEU A C 1
ATOM 743 O O . LEU A 1 91 ? 1.753 -5.395 -13.783 1.00 90.88 91 LEU A O 1
ATOM 747 N N . TYR A 1 92 ? 1.107 -3.345 -14.434 1.00 89.62 92 TYR A N 1
ATOM 748 C CA . TYR A 1 92 ? 1.025 -3.650 -15.862 1.00 89.62 92 TYR A CA 1
ATOM 749 C C . TYR A 1 92 ? 2.262 -3.133 -16.597 1.00 89.62 92 TYR A C 1
ATOM 751 O O . TYR A 1 92 ? 2.780 -2.075 -16.248 1.00 89.62 92 TYR A O 1
ATOM 759 N N . ASP A 1 93 ? 2.713 -3.833 -17.643 1.00 84.94 93 ASP A N 1
ATOM 760 C CA . ASP A 1 93 ? 3.640 -3.216 -18.600 1.00 84.94 93 ASP A CA 1
ATOM 761 C C . ASP A 1 93 ? 2.903 -2.123 -19.384 1.00 84.94 93 ASP A C 1
ATOM 763 O O . ASP A 1 93 ? 1.677 -2.151 -19.517 1.00 84.94 93 ASP A O 1
ATOM 767 N N . SER A 1 94 ? 3.648 -1.195 -19.978 1.00 80.19 94 SER A N 1
ATOM 768 C CA . SER A 1 94 ? 3.107 -0.120 -20.824 1.00 80.19 94 SER A CA 1
ATOM 769 C C . SER A 1 94 ? 2.159 -0.597 -21.936 1.00 80.19 94 SER A C 1
ATOM 771 O O . SER A 1 94 ? 1.288 0.150 -22.378 1.00 80.19 94 SER A O 1
ATOM 773 N N . GLN A 1 95 ? 2.272 -1.858 -22.372 1.00 81.56 95 GLN A N 1
ATOM 774 C CA . GLN A 1 95 ? 1.388 -2.470 -23.371 1.00 81.56 95 GLN A CA 1
ATOM 775 C C . GLN A 1 95 ? 0.267 -3.351 -22.783 1.00 81.56 95 GLN A C 1
ATOM 777 O O . GLN A 1 95 ? -0.497 -3.939 -23.548 1.00 81.56 95 GLN A O 1
ATOM 782 N N . LYS A 1 96 ? 0.152 -3.454 -21.452 1.00 79.88 96 LYS A N 1
ATOM 783 C CA . LYS A 1 96 ? -0.798 -4.298 -20.697 1.00 79.88 96 LYS A CA 1
ATOM 784 C C . LYS A 1 96 ? -0.815 -5.780 -21.099 1.00 79.88 96 LYS A C 1
ATOM 786 O O . LYS A 1 96 ? -1.818 -6.472 -20.935 1.00 79.88 96 LYS A O 1
ATOM 791 N N . ARG A 1 97 ? 0.289 -6.282 -21.645 1.00 80.06 97 ARG A N 1
ATOM 792 C CA . ARG A 1 97 ? 0.489 -7.683 -22.033 1.00 80.06 97 ARG A CA 1
ATOM 793 C C . ARG A 1 97 ? 0.960 -8.541 -20.8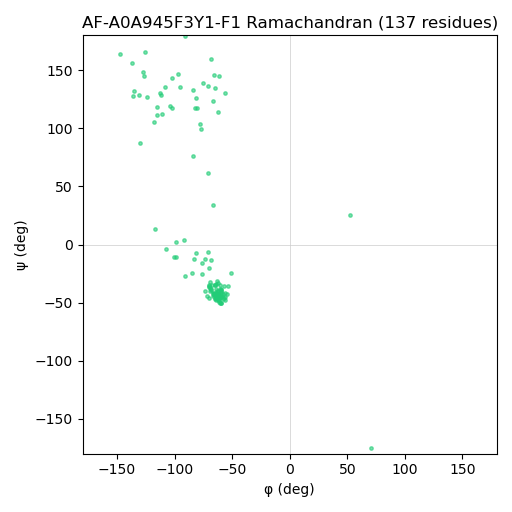66 1.00 80.06 97 ARG A C 1
ATOM 795 O O . ARG A 1 97 ? 0.779 -9.756 -20.896 1.00 80.06 97 ARG A O 1
ATOM 802 N N . ARG A 1 98 ? 1.589 -7.933 -19.862 1.00 82.06 98 ARG A N 1
ATOM 803 C CA . ARG A 1 98 ? 2.087 -8.598 -18.658 1.00 82.06 98 ARG A CA 1
ATOM 804 C C . ARG A 1 98 ? 1.540 -7.908 -17.418 1.00 82.06 98 ARG A C 1
ATOM 806 O O . ARG A 1 98 ? 1.365 -6.694 -17.397 1.00 82.06 98 ARG A O 1
ATOM 813 N N . LYS A 1 99 ? 1.283 -8.721 -16.395 1.00 88.81 99 LYS A N 1
ATOM 814 C CA . LYS A 1 99 ? 0.802 -8.300 -15.084 1.00 88.81 99 LYS A CA 1
ATOM 815 C C . LYS A 1 99 ? 1.662 -8.952 -14.011 1.00 88.81 99 LYS A C 1
ATOM 817 O O . LYS A 1 99 ? 1.801 -10.174 -14.014 1.00 88.81 99 LYS A O 1
ATOM 822 N N . ILE A 1 100 ? 2.171 -8.145 -13.090 1.00 89.06 100 ILE A N 1
ATOM 823 C CA . ILE A 1 100 ? 2.775 -8.595 -11.835 1.00 89.06 100 ILE A CA 1
ATOM 824 C C . ILE A 1 100 ? 1.801 -8.227 -10.715 1.00 89.06 100 ILE A C 1
ATOM 826 O O . ILE A 1 100 ? 1.216 -7.146 -10.723 1.00 89.06 100 ILE A O 1
ATOM 830 N N . LEU A 1 101 ? 1.570 -9.152 -9.786 1.00 92.81 101 LEU A N 1
ATOM 831 C CA . LEU A 1 101 ? 0.765 -8.908 -8.593 1.00 92.81 101 LEU A CA 1
ATOM 832 C C . LEU A 1 101 ? 1.674 -9.023 -7.376 1.00 92.81 101 LEU A C 1
ATOM 834 O O . LEU A 1 101 ? 2.208 -10.098 -7.111 1.00 92.81 101 LEU A O 1
ATOM 838 N N . ILE A 1 102 ? 1.803 -7.926 -6.639 1.00 93.81 102 ILE A N 1
ATOM 839 C CA . ILE A 1 102 ? 2.613 -7.827 -5.429 1.00 93.81 102 ILE A CA 1
ATOM 840 C C . ILE A 1 102 ? 1.665 -7.561 -4.254 1.00 93.81 102 ILE A C 1
ATOM 842 O O . ILE A 1 102 ? 1.045 -6.499 -4.189 1.00 93.81 102 ILE A O 1
ATOM 846 N N . PRO A 1 103 ? 1.490 -8.509 -3.320 1.00 95.06 103 PRO A N 1
ATOM 847 C CA . PRO A 1 103 ? 0.664 -8.284 -2.143 1.00 95.06 103 PRO A CA 1
ATOM 848 C C . PRO A 1 103 ? 1.444 -7.442 -1.125 1.00 95.06 103 PRO A C 1
ATOM 850 O O . PRO A 1 103 ? 2.319 -7.962 -0.436 1.00 95.06 103 PRO A O 1
ATOM 853 N N . VAL A 1 104 ? 1.125 -6.153 -1.016 1.00 96.69 104 VAL A N 1
ATOM 854 C CA . VAL A 1 104 ? 1.736 -5.225 -0.055 1.00 96.69 104 VAL A CA 1
ATOM 855 C C . VAL A 1 104 ? 1.047 -5.375 1.307 1.00 96.69 10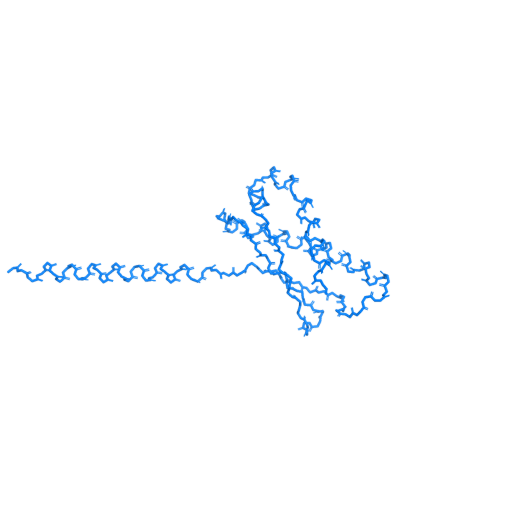4 VAL A C 1
ATOM 857 O O . VAL A 1 104 ? -0.162 -5.135 1.411 1.00 96.69 104 VAL A O 1
ATOM 860 N N . PRO A 1 105 ? 1.764 -5.790 2.364 1.00 95.69 105 PRO A N 1
ATOM 861 C CA . PRO A 1 105 ? 1.185 -5.934 3.691 1.00 95.69 105 PRO A CA 1
ATOM 862 C C . PRO A 1 105 ? 0.981 -4.569 4.358 1.00 95.69 105 PRO A C 1
ATOM 864 O O . PRO A 1 105 ? 1.856 -3.710 4.336 1.00 95.69 105 PRO A O 1
ATOM 867 N N . VAL A 1 106 ? -0.149 -4.399 5.040 1.00 95.38 106 VAL A N 1
ATOM 868 C CA . VAL A 1 106 ? -0.399 -3.263 5.930 1.00 95.38 106 VAL A CA 1
ATOM 869 C C . VAL A 1 106 ? -0.608 -3.799 7.337 1.00 95.38 106 VAL A C 1
ATOM 871 O O . VAL A 1 106 ? -1.647 -4.378 7.655 1.00 95.38 106 VAL A O 1
ATOM 874 N N . LYS A 1 107 ? 0.406 -3.619 8.182 1.00 94.69 107 LYS A N 1
ATOM 875 C CA . LYS A 1 107 ? 0.402 -4.091 9.572 1.00 94.69 107 LYS A CA 1
ATOM 876 C C . LYS A 1 107 ? -0.662 -3.354 10.383 1.00 94.69 107 LYS A C 1
ATOM 878 O O . LYS A 1 107 ? -0.836 -2.145 10.222 1.00 94.69 107 LYS A O 1
ATOM 883 N N . GLU A 1 108 ? -1.284 -4.032 11.341 1.00 94.00 108 GLU A N 1
ATOM 884 C CA . GLU A 1 108 ? -2.315 -3.453 12.207 1.00 94.00 108 GLU A CA 1
ATOM 885 C C . GLU A 1 108 ? -1.849 -2.160 12.898 1.00 94.00 108 GLU A C 1
ATOM 887 O O . GLU A 1 108 ? -2.630 -1.217 13.040 1.00 94.00 108 GLU A O 1
ATOM 892 N N . LYS A 1 109 ? -0.565 -2.077 13.283 1.00 94.38 109 LYS A N 1
ATOM 893 C CA . LYS A 1 109 ? 0.021 -0.861 13.871 1.00 94.38 109 LYS A CA 1
ATOM 894 C C . LYS A 1 109 ? -0.178 0.369 12.973 1.00 94.38 109 LYS A C 1
ATOM 896 O O . LYS A 1 109 ? -0.588 1.416 13.465 1.00 94.38 109 LYS A O 1
ATOM 901 N N . ILE A 1 110 ? 0.015 0.211 11.661 1.00 94.69 110 ILE A N 1
ATOM 902 C CA . ILE A 1 110 ? -0.143 1.272 10.660 1.00 94.69 110 ILE A CA 1
ATOM 903 C C . ILE A 1 110 ? -1.623 1.597 10.478 1.00 94.69 110 ILE A C 1
ATOM 905 O O . ILE A 1 110 ? -2.007 2.764 10.496 1.00 94.69 110 ILE A O 1
ATOM 909 N N . VAL A 1 111 ? -2.472 0.567 10.380 1.00 93.38 111 VAL A N 1
ATOM 910 C CA . VAL A 1 111 ? -3.931 0.739 10.283 1.00 93.38 111 VAL A CA 1
ATOM 911 C C . VAL A 1 111 ? -4.466 1.553 11.458 1.00 93.38 111 VAL A C 1
ATOM 913 O O . VAL A 1 111 ? -5.320 2.414 11.274 1.00 93.38 111 VAL A O 1
ATOM 916 N N . ARG A 1 112 ? -3.978 1.302 12.677 1.00 94.12 112 ARG A N 1
ATOM 917 C CA . ARG A 1 112 ? -4.367 2.071 13.865 1.00 94.12 112 ARG A CA 1
ATOM 918 C C . ARG A 1 112 ? -3.804 3.490 13.825 1.00 94.12 112 ARG A C 1
ATOM 920 O O . ARG A 1 112 ? -4.560 4.429 14.064 1.00 94.12 112 AR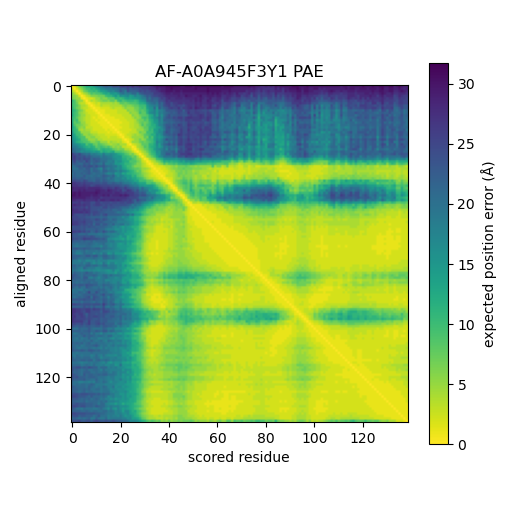G A O 1
AT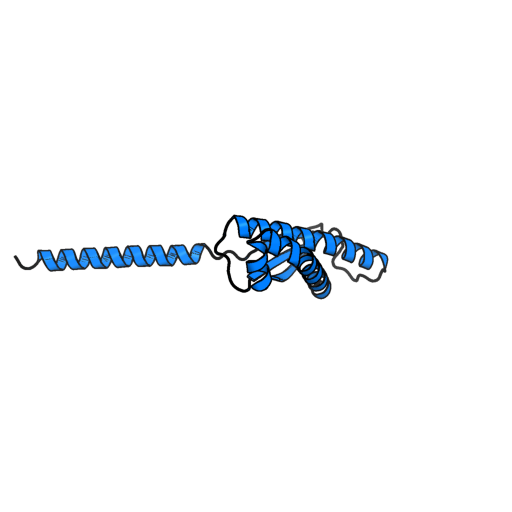OM 927 N N . ALA A 1 113 ? -2.524 3.648 13.493 1.00 94.31 113 ALA A N 1
ATOM 928 C CA . ALA A 1 113 ? -1.852 4.943 13.442 1.00 94.31 113 ALA A CA 1
ATOM 929 C C . ALA A 1 113 ? -2.536 5.920 12.473 1.00 94.31 113 ALA A C 1
ATOM 931 O O . ALA A 1 113 ? -2.848 7.054 12.839 1.00 94.31 113 ALA A O 1
ATOM 932 N N . PHE A 1 114 ? -2.856 5.452 11.266 1.00 94.94 114 PHE A N 1
ATOM 933 C CA . PHE A 1 114 ? -3.406 6.278 10.188 1.00 94.94 114 PHE A CA 1
ATOM 934 C C . PHE A 1 114 ? -4.854 6.733 10.423 1.00 94.94 114 PHE A C 1
ATOM 936 O O . PHE A 1 114 ? -5.365 7.563 9.676 1.00 94.94 114 PHE A O 1
ATOM 943 N N . LYS A 1 115 ? -5.525 6.247 11.478 1.00 92.38 115 LYS A N 1
ATOM 944 C CA . LYS A 1 115 ? -6.836 6.777 11.900 1.00 92.38 115 LYS A CA 1
ATOM 945 C C . LYS A 1 115 ? -6.739 8.143 12.578 1.00 92.38 115 LYS A C 1
ATOM 947 O O . LYS A 1 115 ? -7.764 8.780 12.804 1.00 92.38 115 LYS A O 1
ATOM 952 N N . THR A 1 116 ? -5.533 8.579 12.932 1.00 93.88 116 THR A N 1
ATOM 953 C CA . THR A 1 116 ? -5.272 9.856 13.601 1.00 93.88 116 THR A CA 1
ATOM 954 C C . THR A 1 116 ? -4.222 10.644 12.834 1.00 93.88 116 THR A C 1
ATOM 956 O O . THR A 1 116 ? -3.314 10.059 12.250 1.00 93.88 116 THR A O 1
ATOM 959 N N . GLU A 1 117 ? -4.307 11.973 12.870 1.00 93.19 117 GLU A N 1
ATOM 960 C CA . GLU A 1 117 ? -3.313 12.831 12.217 1.00 93.19 117 GLU A CA 1
ATOM 961 C C . GLU A 1 117 ? -1.913 12.651 12.822 1.00 93.19 117 GLU A C 1
ATOM 963 O O . GLU A 1 117 ? -0.943 12.499 12.084 1.00 93.19 117 GLU A O 1
ATOM 968 N N . ALA A 1 118 ? -1.813 12.584 14.154 1.00 95.81 118 ALA A N 1
ATOM 969 C CA . ALA A 1 118 ? -0.540 12.386 14.846 1.00 95.81 118 ALA A CA 1
ATOM 970 C C . ALA A 1 118 ? 0.109 11.039 14.483 1.00 95.81 118 ALA A C 1
ATOM 972 O O . ALA A 1 118 ? 1.276 11.003 14.103 1.00 95.81 118 ALA A O 1
ATOM 973 N N . GLY A 1 119 ? -0.660 9.944 14.520 1.00 94.94 119 GLY A N 1
ATOM 974 C CA . GLY A 1 119 ? -0.153 8.624 14.138 1.00 94.94 119 GLY A CA 1
ATOM 975 C C . GLY A 1 119 ? 0.220 8.539 12.656 1.00 94.94 119 GLY A C 1
ATOM 976 O O . GLY A 1 119 ? 1.207 7.898 12.306 1.00 94.94 119 GLY A O 1
ATOM 977 N N . PHE A 1 120 ? -0.514 9.221 11.771 1.00 95.38 120 PHE A N 1
ATOM 978 C CA . PHE A 1 120 ? -0.112 9.347 10.372 1.00 95.38 120 PHE A CA 1
ATOM 979 C C . PHE A 1 120 ? 1.242 10.058 10.236 1.00 95.38 120 PHE A C 1
ATOM 981 O O . PHE A 1 120 ? 2.137 9.531 9.582 1.00 95.38 120 PHE A O 1
ATOM 988 N N . GLN A 1 121 ? 1.427 11.211 10.884 1.00 95.25 121 GLN A N 1
ATOM 989 C CA . GLN A 1 121 ? 2.688 11.961 10.828 1.00 95.25 121 GLN A CA 1
ATOM 990 C C . GLN A 1 121 ? 3.880 11.194 11.416 1.00 95.25 121 GLN A C 1
ATOM 992 O O . GLN A 1 121 ? 5.003 11.365 10.948 1.00 95.25 121 GLN A O 1
ATOM 997 N N . GLU A 1 122 ? 3.649 10.340 12.410 1.00 96.25 122 GLU A N 1
ATOM 998 C CA . GLU A 1 122 ? 4.690 9.499 13.002 1.00 96.25 122 GLU A CA 1
ATOM 999 C C . GLU A 1 122 ? 5.103 8.346 12.074 1.00 96.25 122 GLU A C 1
ATOM 1001 O O . GLU A 1 122 ? 6.289 8.054 11.935 1.00 96.25 122 GLU A O 1
ATOM 1006 N N . HIS A 1 123 ? 4.138 7.719 11.394 1.00 96.50 123 HIS A N 1
ATOM 1007 C CA . HIS A 1 123 ? 4.363 6.463 10.674 1.00 96.50 123 HIS A CA 1
ATOM 1008 C C . HIS A 1 123 ? 4.395 6.580 9.142 1.00 96.50 123 HIS A C 1
ATOM 1010 O O . HIS A 1 123 ? 4.653 5.580 8.470 1.00 96.50 123 HIS A O 1
ATOM 1016 N N . TYR A 1 124 ? 4.145 7.753 8.546 1.00 94.69 124 TYR A N 1
ATOM 1017 C CA . TYR A 1 124 ? 4.079 7.863 7.079 1.00 94.69 124 TYR A CA 1
ATOM 1018 C C . TYR A 1 124 ? 5.414 7.537 6.392 1.00 94.69 124 TYR A C 1
ATOM 1020 O O . TYR A 1 124 ? 5.406 6.863 5.365 1.00 94.69 124 TYR A O 1
ATOM 1028 N N . ILE A 1 125 ? 6.552 7.975 6.952 1.00 95.62 125 ILE A N 1
ATOM 1029 C CA . ILE A 1 125 ? 7.880 7.663 6.396 1.00 95.62 125 ILE A CA 1
ATOM 1030 C C . ILE A 1 125 ? 8.146 6.167 6.477 1.00 95.62 125 ILE A C 1
ATOM 1032 O O . ILE A 1 125 ? 8.540 5.572 5.482 1.00 95.62 125 ILE A O 1
ATOM 1036 N N . GLU A 1 126 ? 7.880 5.561 7.636 1.00 96.06 126 GLU A N 1
ATOM 1037 C CA . GLU A 1 126 ? 8.043 4.121 7.836 1.00 96.06 126 GLU A CA 1
ATOM 1038 C C . GLU A 1 126 ? 7.227 3.337 6.804 1.00 96.06 126 GLU A C 1
ATOM 1040 O O . GLU A 1 126 ? 7.762 2.459 6.136 1.00 96.06 126 GLU A O 1
ATOM 1045 N N . PHE A 1 127 ? 5.957 3.700 6.610 1.00 96.56 127 PHE A N 1
ATOM 1046 C CA . PHE A 1 127 ? 5.102 3.041 5.629 1.00 96.56 127 PHE A CA 1
ATOM 1047 C C . PHE A 1 127 ? 5.634 3.167 4.196 1.00 96.56 127 PHE A C 1
ATOM 1049 O O . PHE A 1 127 ? 5.649 2.179 3.463 1.00 96.56 127 PHE A O 1
ATOM 1056 N N . ILE A 1 128 ? 6.066 4.365 3.788 1.00 96.81 128 ILE A N 1
ATOM 1057 C CA . ILE A 1 128 ? 6.614 4.596 2.445 1.00 96.81 128 ILE A CA 1
ATOM 1058 C C . ILE A 1 128 ? 7.901 3.793 2.239 1.00 96.81 128 ILE A C 1
ATOM 1060 O O . ILE A 1 128 ? 8.033 3.135 1.211 1.00 96.81 128 ILE A O 1
ATOM 1064 N N . SER A 1 129 ? 8.818 3.813 3.206 1.00 96.31 129 SER A N 1
ATOM 1065 C CA . SER A 1 129 ? 10.086 3.083 3.135 1.00 96.31 129 SER A CA 1
ATOM 1066 C C . SER A 1 129 ? 9.882 1.568 3.099 1.00 96.31 129 SER A C 1
ATOM 1068 O O . SER A 1 129 ? 10.417 0.917 2.207 1.00 96.31 129 SER A O 1
ATOM 1070 N N . GLU A 1 130 ? 9.054 1.014 3.993 1.00 96.69 130 GLU A N 1
ATOM 1071 C CA . GLU A 1 130 ? 8.744 -0.424 4.000 1.00 96.69 130 GLU A CA 1
ATOM 1072 C C . GLU A 1 130 ? 8.054 -0.853 2.693 1.00 96.69 130 GLU A C 1
ATOM 1074 O O . GLU A 1 130 ? 8.359 -1.911 2.149 1.00 96.69 130 GLU A O 1
ATOM 1079 N N . THR A 1 131 ? 7.146 -0.028 2.157 1.00 96.81 131 THR A N 1
ATOM 1080 C CA . THR A 1 131 ? 6.465 -0.321 0.884 1.00 96.81 131 THR A CA 1
ATOM 1081 C C . THR A 1 131 ? 7.442 -0.299 -0.288 1.00 96.81 131 THR A C 1
ATOM 1083 O O . THR A 1 131 ? 7.389 -1.181 -1.140 1.00 96.81 131 THR A O 1
ATOM 1086 N N . TYR A 1 132 ? 8.347 0.678 -0.324 1.00 96.06 132 TYR A N 1
ATOM 1087 C CA . TYR A 1 132 ? 9.363 0.799 -1.365 1.00 96.06 132 TYR A CA 1
ATOM 1088 C C . TYR A 1 132 ? 10.279 -0.426 -1.413 1.00 96.06 132 TYR A C 1
ATOM 1090 O O . TYR A 1 132 ? 10.455 -1.018 -2.479 1.00 96.06 132 TYR A O 1
ATOM 1098 N N . GLU A 1 133 ? 10.819 -0.829 -0.261 1.00 95.81 133 GLU A N 1
ATOM 1099 C CA . GLU A 1 133 ? 11.673 -2.014 -0.151 1.00 95.81 133 GLU A CA 1
ATOM 1100 C C . GLU A 1 133 ? 10.907 -3.273 -0.566 1.00 95.81 133 GLU A C 1
ATOM 1102 O O . GLU A 1 133 ? 11.377 -4.036 -1.409 1.00 95.81 133 GLU A O 1
ATOM 1107 N N . TRP A 1 134 ? 9.675 -3.431 -0.073 1.00 96.00 134 TRP A N 1
ATOM 1108 C CA . TRP A 1 134 ? 8.831 -4.573 -0.409 1.00 96.00 134 TRP A CA 1
ATOM 1109 C C . TRP A 1 134 ? 8.542 -4.683 -1.908 1.00 96.00 134 TRP A C 1
ATOM 1111 O O . TRP A 1 134 ? 8.577 -5.780 -2.465 1.00 96.00 134 TRP A O 1
ATOM 1121 N N . LEU A 1 135 ? 8.250 -3.564 -2.577 1.00 93.25 135 LEU A N 1
ATOM 1122 C CA . LEU A 1 135 ? 8.006 -3.557 -4.018 1.00 93.25 135 LEU A CA 1
ATOM 1123 C C . LEU A 1 135 ? 9.260 -3.974 -4.789 1.00 93.25 135 LEU A C 1
ATOM 1125 O O . LEU A 1 135 ? 9.159 -4.821 -5.669 1.00 93.25 135 LEU A O 1
ATOM 1129 N N . LEU A 1 136 ? 10.432 -3.438 -4.443 1.00 91.56 136 LEU A N 1
ATOM 1130 C CA . LEU A 1 136 ? 11.680 -3.785 -5.125 1.00 91.56 136 LEU A CA 1
ATOM 1131 C C . LEU A 1 136 ? 12.093 -5.247 -4.933 1.00 91.56 136 LEU A C 1
ATOM 1133 O O . LEU A 1 136 ? 12.631 -5.846 -5.858 1.00 91.56 136 LEU A O 1
ATOM 1137 N N . GLU A 1 137 ? 11.835 -5.831 -3.764 1.00 91.31 137 GLU A N 1
ATOM 1138 C CA . GLU A 1 137 ? 12.141 -7.242 -3.491 1.00 91.31 137 GLU A CA 1
ATOM 1139 C C . GLU A 1 137 ? 11.239 -8.226 -4.255 1.00 91.31 137 GLU A C 1
ATOM 1141 O O . GLU A 1 137 ? 11.591 -9.399 -4.392 1.00 91.31 137 GLU A O 1
ATOM 1146 N N . ASN A 1 138 ? 10.072 -7.775 -4.728 1.00 89.31 138 ASN A N 1
ATOM 1147 C CA . ASN A 1 138 ? 9.027 -8.632 -5.301 1.00 89.31 138 ASN A CA 1
ATOM 1148 C C . ASN A 1 138 ? 8.722 -8.344 -6.787 1.00 89.31 138 ASN A C 1
ATOM 1150 O O . ASN A 1 138 ? 7.706 -8.826 -7.301 1.00 89.31 138 ASN A O 1
ATOM 1154 N N . ILE A 1 139 ? 9.578 -7.574 -7.468 1.00 82.56 139 ILE A N 1
ATOM 1155 C CA . ILE A 1 139 ? 9.556 -7.335 -8.926 1.00 82.56 139 ILE A CA 1
ATOM 1156 C C . ILE A 1 139 ? 10.526 -8.280 -9.629 1.00 82.56 139 ILE A C 1
ATOM 1158 O O . ILE A 1 139 ? 10.109 -8.865 -10.657 1.00 82.56 139 ILE A O 1
#

Sequence (139 aa):
MKNNNRSNLLKKVVLLLLLASSFSYGQFTFFKPYEVEVTSDIPFGSLTSEIDQMRLGLEAQQWSVEVLKYWLTEMQKNPFITGDQKINFILYDSQKRRKILIPVPVKEKIVRAFKTEAGFQEHYIEFISETYEWLLENI